Protein AF-T1G467-F1 (afdb_monomer_lite)

InterPro domains:
  IPR029230 Macin [PF14865] (1-56)
  IPR038456 Macin superfamily [G3DSA:3.30.30.100] (1-71)

Sequence (71 aa):
DWSRCSPATSGLTGKLWLPCNSYCKVCFKADSGKCVKSPSKNCPNLLKNNMQCVCKNKRTAKNTSIIACRA

Organism: Helobdella robusta (NCBI:txid6412)

Structure (mmCIF, N/CA/C/O backbone):
data_AF-T1G467-F1
#
_entry.id   AF-T1G467-F1
#
loop_
_atom_site.group_PDB
_atom_site.id
_atom_site.type_symbol
_atom_site.label_atom_id
_atom_site.label_alt_id
_atom_site.label_comp_id
_atom_site.label_asym_id
_atom_site.label_entity_id
_atom_site.label_seq_id
_atom_site.pdbx_PDB_ins_code
_atom_site.Cartn_x
_atom_site.Cartn_y
_atom_site.Cartn_z
_atom_site.occupancy
_atom_site.B_iso_or_equiv
_atom_site.auth_seq_id
_atom_site.auth_comp_id
_atom_site.auth_asym_id
_atom_site.auth_atom_id
_atom_site.pdbx_PDB_model_num
ATOM 1 N N . ASP A 1 1 ? 2.721 8.349 -7.795 1.00 44.09 1 ASP A N 1
ATOM 2 C CA . ASP A 1 1 ? 4.137 7.998 -7.954 1.00 44.09 1 ASP A CA 1
ATOM 3 C C . ASP A 1 1 ? 4.608 7.324 -6.673 1.00 44.09 1 ASP A C 1
ATOM 5 O O . ASP A 1 1 ? 4.184 7.800 -5.631 1.00 44.09 1 ASP A O 1
ATOM 9 N N . TRP A 1 2 ? 5.293 6.180 -6.769 1.00 50.97 2 TRP A N 1
ATOM 10 C CA . TRP A 1 2 ? 6.115 5.433 -5.792 1.00 50.97 2 TRP A CA 1
ATOM 11 C C . TRP A 1 2 ? 5.858 5.421 -4.263 1.00 50.97 2 TRP A C 1
ATOM 13 O O . TRP A 1 2 ? 6.411 4.574 -3.573 1.00 50.97 2 TRP A O 1
ATOM 23 N N . SER A 1 3 ? 5.044 6.262 -3.638 1.00 60.12 3 SER A N 1
ATOM 24 C CA . SER A 1 3 ? 5.294 6.543 -2.221 1.00 60.12 3 SER A CA 1
ATOM 25 C C . SER A 1 3 ? 4.982 5.408 -1.252 1.00 60.12 3 SER A C 1
ATOM 27 O O . SER A 1 3 ? 5.553 5.434 -0.182 1.00 60.12 3 SER A O 1
ATOM 29 N N . ARG A 1 4 ? 4.137 4.414 -1.572 1.00 64.06 4 ARG A N 1
ATOM 30 C CA . ARG A 1 4 ? 3.617 3.421 -0.591 1.00 64.06 4 ARG A CA 1
ATOM 31 C C . ARG A 1 4 ? 4.065 1.969 -0.829 1.00 64.06 4 ARG A C 1
ATOM 33 O O . ARG A 1 4 ? 3.595 1.062 -0.139 1.00 64.06 4 ARG A O 1
ATOM 40 N N . CYS A 1 5 ? 4.887 1.739 -1.854 1.00 69.81 5 CYS A N 1
ATOM 41 C CA . CYS A 1 5 ? 5.225 0.398 -2.347 1.00 69.81 5 CYS A CA 1
ATOM 42 C C . CYS A 1 5 ? 6.634 -0.076 -1.995 1.00 69.81 5 CYS A C 1
ATOM 44 O O . CYS A 1 5 ? 6.880 -1.279 -2.002 1.00 69.81 5 CYS A O 1
ATOM 46 N N . SER A 1 6 ? 7.530 0.842 -1.636 1.00 62.09 6 SER A N 1
ATOM 47 C CA . SER A 1 6 ? 8.869 0.514 -1.157 1.00 62.09 6 SER A CA 1
ATOM 48 C C . SER A 1 6 ? 9.027 1.025 0.275 1.00 62.09 6 SER A C 1
ATOM 50 O O . SER A 1 6 ? 8.814 2.209 0.503 1.00 62.09 6 SER A O 1
ATOM 52 N N . PRO A 1 7 ? 9.421 0.185 1.248 1.00 56.09 7 PRO A N 1
ATOM 53 C CA . PRO A 1 7 ? 9.639 0.624 2.629 1.00 56.09 7 PRO A CA 1
ATOM 54 C C . PRO A 1 7 ? 10.791 1.637 2.768 1.00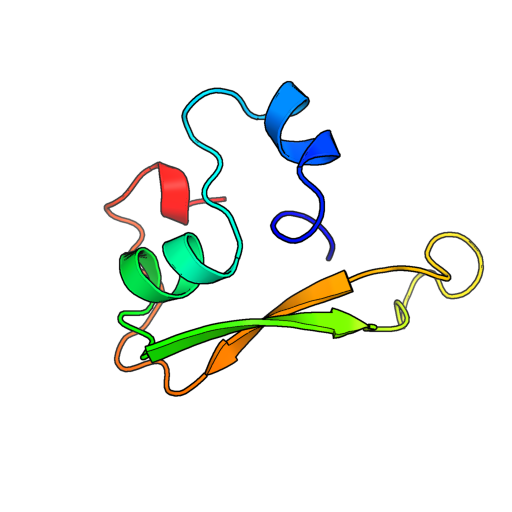 56.09 7 PRO A C 1
ATOM 56 O O . PRO A 1 7 ? 10.889 2.309 3.786 1.00 56.09 7 PRO A O 1
ATOM 59 N N . ALA A 1 8 ? 11.626 1.805 1.737 1.00 51.81 8 ALA A N 1
ATOM 60 C CA . ALA A 1 8 ? 12.698 2.798 1.704 1.00 51.81 8 ALA A CA 1
ATOM 61 C C . ALA A 1 8 ? 12.195 4.252 1.851 1.00 51.81 8 ALA A C 1
ATOM 63 O O . ALA A 1 8 ? 12.844 5.054 2.515 1.00 51.81 8 ALA A O 1
ATOM 64 N N . THR A 1 9 ? 11.010 4.596 1.327 1.00 51.47 9 THR A N 1
ATOM 65 C CA . THR A 1 9 ? 10.389 5.926 1.532 1.00 51.47 9 THR A CA 1
ATOM 66 C C . THR A 1 9 ? 9.731 6.080 2.908 1.00 51.47 9 THR A C 1
ATOM 68 O O . THR A 1 9 ? 9.478 7.199 3.359 1.00 51.47 9 THR A O 1
ATOM 71 N N . SER A 1 10 ? 9.512 4.968 3.616 1.00 49.50 10 SER A N 1
ATOM 72 C CA . SER A 1 10 ? 8.983 4.937 4.983 1.00 49.50 10 SER A CA 1
ATOM 73 C C . SER A 1 10 ? 9.969 5.555 5.985 1.00 49.50 10 SER A C 1
ATOM 75 O O . SER A 1 10 ? 9.563 6.286 6.887 1.00 49.50 10 SER A O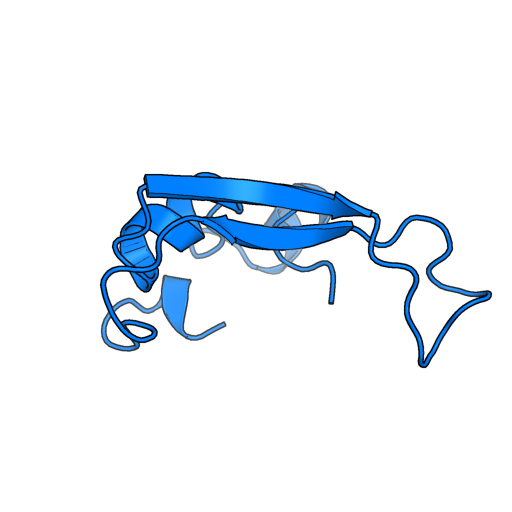 1
ATOM 77 N N . GLY A 1 11 ? 11.277 5.346 5.774 1.00 49.34 11 GLY A N 1
ATOM 78 C CA . GLY A 1 11 ? 12.341 5.891 6.627 1.00 49.34 11 GLY A CA 1
ATOM 79 C C . GLY A 1 11 ? 12.431 7.422 6.620 1.00 49.34 11 GLY A C 1
ATOM 80 O O . GLY A 1 11 ? 12.784 8.011 7.634 1.00 49.34 11 GLY A O 1
ATOM 81 N N . LEU A 1 12 ? 12.037 8.070 5.517 1.00 52.84 12 LEU A N 1
ATOM 82 C CA . LEU A 1 12 ? 12.017 9.534 5.385 1.00 52.84 12 LEU A CA 1
ATOM 83 C C . LEU A 1 12 ? 10.714 10.175 5.892 1.00 52.84 12 LEU A C 1
ATOM 85 O O . LEU A 1 12 ? 10.696 11.361 6.199 1.00 52.84 12 LEU A O 1
ATOM 89 N N . THR A 1 13 ? 9.622 9.406 5.979 1.00 54.75 13 THR A N 1
ATOM 90 C CA . THR A 1 13 ? 8.284 9.928 6.331 1.00 54.75 13 THR A CA 1
ATOM 91 C C . THR A 1 13 ? 7.905 9.654 7.800 1.00 54.75 13 THR A C 1
ATOM 93 O O . THR A 1 13 ? 6.961 10.244 8.326 1.00 54.75 13 THR A O 1
ATOM 96 N N . GLY A 1 14 ? 8.635 8.771 8.492 1.00 56.56 14 GLY A N 1
ATOM 97 C CA . GLY A 1 14 ? 8.421 8.447 9.906 1.00 56.56 14 GLY A CA 1
ATOM 98 C C . GLY A 1 14 ? 7.146 7.631 10.186 1.00 56.56 14 GLY A C 1
ATOM 99 O O . GLY A 1 14 ? 6.586 6.987 9.299 1.00 56.56 14 GLY A O 1
ATOM 100 N N . LYS A 1 15 ? 6.659 7.674 11.442 1.00 55.06 15 LYS A N 1
ATOM 101 C CA . LYS A 1 15 ? 5.513 6.905 12.010 1.00 55.06 15 LYS A CA 1
ATOM 102 C C . LYS A 1 15 ? 4.174 7.043 11.255 1.00 55.06 15 LYS A C 1
ATOM 104 O O . LYS A 1 15 ? 3.193 6.400 11.615 1.00 55.06 15 LYS A O 1
ATOM 109 N N . LEU A 1 16 ? 4.120 7.899 10.237 1.00 64.38 16 LEU A N 1
ATOM 110 C CA . LEU A 1 16 ? 2.933 8.255 9.467 1.00 64.38 16 LEU A CA 1
ATOM 111 C C . LEU A 1 16 ? 2.797 7.490 8.137 1.00 64.38 16 LEU A C 1
ATOM 113 O O . LEU A 1 16 ? 1.829 7.677 7.390 1.00 64.38 16 LEU A O 1
ATOM 117 N N . TRP A 1 17 ? 3.770 6.642 7.811 1.00 69.25 17 TRP A N 1
ATOM 118 C CA . TRP A 1 17 ? 3.801 5.915 6.553 1.00 69.25 17 TRP A CA 1
ATOM 119 C C . TRP A 1 17 ? 3.115 4.551 6.672 1.00 69.25 17 TRP A C 1
ATOM 121 O O . TRP A 1 17 ? 3.604 3.620 7.302 1.00 69.25 17 TRP A O 1
ATOM 131 N N . LEU A 1 18 ? 1.945 4.431 6.047 1.00 74.25 18 LEU A N 1
ATOM 132 C CA . LEU A 1 18 ? 1.240 3.163 5.885 1.00 74.25 18 LEU A CA 1
ATOM 133 C C . LEU A 1 18 ? 1.693 2.450 4.603 1.00 74.25 18 LEU A C 1
ATOM 135 O O . LEU A 1 18 ? 1.753 3.108 3.559 1.00 74.25 18 LEU A O 1
ATOM 139 N N . PRO A 1 19 ? 1.917 1.122 4.631 1.00 78.94 19 PRO A N 1
ATOM 140 C CA . PRO A 1 19 ? 2.133 0.346 3.415 1.00 78.94 19 PRO A CA 1
ATOM 141 C C . PRO A 1 19 ? 0.883 0.389 2.530 1.00 78.94 19 PRO A C 1
ATOM 143 O O . PRO A 1 19 ? -0.231 0.553 3.032 1.00 78.94 19 PRO A O 1
ATOM 146 N N . CYS A 1 20 ? 1.052 0.200 1.218 1.00 82.81 20 CYS A N 1
ATOM 147 C CA . CYS A 1 20 ? -0.024 0.312 0.224 1.00 82.81 20 CYS A CA 1
ATOM 148 C C . CYS A 1 20 ? -1.339 -0.372 0.638 1.00 82.81 20 CYS A C 1
ATOM 150 O O . CYS A 1 20 ? -2.405 0.238 0.575 1.00 82.81 20 CYS A O 1
ATOM 152 N N . ASN A 1 21 ? -1.272 -1.617 1.118 1.00 83.88 21 ASN A N 1
ATOM 153 C CA . ASN A 1 21 ? -2.462 -2.359 1.529 1.00 83.88 21 ASN A CA 1
ATOM 154 C C . ASN A 1 21 ? -3.183 -1.697 2.716 1.00 83.88 21 ASN A C 1
ATOM 156 O O . ASN A 1 21 ? -4.389 -1.466 2.653 1.00 83.88 21 ASN A O 1
ATOM 160 N N . SER A 1 22 ? -2.444 -1.335 3.769 1.00 85.56 22 SER A N 1
ATOM 161 C CA . SER A 1 22 ? -3.009 -0.667 4.947 1.00 85.56 22 SER A CA 1
ATOM 162 C C . SER A 1 22 ? -3.532 0.725 4.610 1.00 85.56 22 SER A C 1
ATOM 164 O O . SER A 1 22 ? -4.621 1.084 5.041 1.00 85.56 22 SER A O 1
ATOM 166 N N . TYR A 1 23 ? -2.814 1.485 3.781 1.00 85.31 23 TYR A N 1
ATOM 167 C CA . TYR A 1 23 ? -3.267 2.783 3.284 1.00 85.31 23 TYR A CA 1
ATOM 168 C C . TYR A 1 23 ? -4.598 2.660 2.535 1.00 85.31 23 TYR A C 1
ATOM 170 O O . TYR A 1 23 ? -5.545 3.383 2.819 1.00 85.31 23 TYR A O 1
ATOM 178 N N . CYS A 1 24 ? -4.721 1.697 1.624 1.00 87.44 24 CYS A N 1
ATOM 179 C CA . CYS A 1 24 ? -5.959 1.473 0.887 1.00 87.44 24 CYS A CA 1
ATOM 180 C C . CYS A 1 24 ? -7.133 1.089 1.803 1.00 87.44 24 CYS A C 1
ATOM 182 O O . CYS A 1 24 ? -8.231 1.630 1.651 1.00 87.44 24 CYS A O 1
ATOM 184 N N . LYS A 1 25 ? -6.904 0.212 2.786 1.00 88.38 25 LYS A N 1
ATOM 185 C CA . LYS A 1 25 ? -7.931 -0.197 3.756 1.00 88.38 25 LYS A CA 1
ATOM 186 C C . LYS A 1 25 ? -8.374 0.956 4.657 1.00 88.38 25 LYS A C 1
ATOM 188 O O . LYS A 1 25 ? -9.566 1.180 4.826 1.00 88.38 25 LYS A O 1
ATOM 193 N N . VAL A 1 26 ? -7.421 1.708 5.200 1.00 87.69 26 VAL A N 1
ATOM 194 C CA . VAL A 1 26 ? -7.684 2.779 6.172 1.00 87.69 26 VAL A CA 1
ATOM 195 C C . VAL A 1 26 ? -8.225 4.038 5.489 1.00 87.69 26 VAL A C 1
ATOM 197 O O . VAL A 1 26 ? -9.210 4.618 5.940 1.00 87.69 26 VAL A O 1
ATOM 200 N N . CYS A 1 27 ? -7.617 4.449 4.377 1.00 86.69 27 CYS A N 1
ATOM 201 C CA . CYS A 1 27 ? -7.911 5.726 3.731 1.00 86.69 27 CYS A CA 1
ATOM 202 C C . CYS A 1 27 ? -9.053 5.652 2.715 1.00 86.69 27 CYS A C 1
ATOM 204 O O . CYS A 1 27 ? -9.719 6.656 2.499 1.00 86.69 27 CYS A O 1
ATOM 206 N N . PHE A 1 28 ? -9.286 4.503 2.075 1.00 88.19 28 PHE A N 1
ATOM 207 C CA . PHE A 1 28 ? -10.290 4.363 1.006 1.00 88.19 28 PHE A CA 1
ATOM 208 C C . PHE A 1 28 ? -11.368 3.317 1.317 1.00 88.19 28 PHE A C 1
ATOM 210 O O . PHE A 1 28 ? -12.171 2.987 0.437 1.00 88.19 28 PHE A O 1
ATOM 217 N N . LYS A 1 29 ? -11.347 2.734 2.530 1.00 89.81 29 LYS A N 1
ATOM 218 C CA . LYS A 1 29 ? -12.139 1.545 2.892 1.00 89.81 29 LYS A CA 1
ATOM 219 C C . LYS A 1 29 ? -12.095 0.473 1.797 1.00 89.81 29 LYS A C 1
ATOM 221 O O . LYS A 1 29 ? -13.101 -0.153 1.476 1.00 89.81 29 LYS A O 1
ATOM 226 N N . ALA A 1 30 ? -10.932 0.329 1.166 1.00 89.94 30 ALA A N 1
ATOM 227 C CA . ALA A 1 30 ? -10.721 -0.621 0.091 1.00 89.94 30 ALA A CA 1
ATOM 228 C C . ALA A 1 30 ? -10.530 -2.028 0.657 1.00 89.94 30 ALA A C 1
ATOM 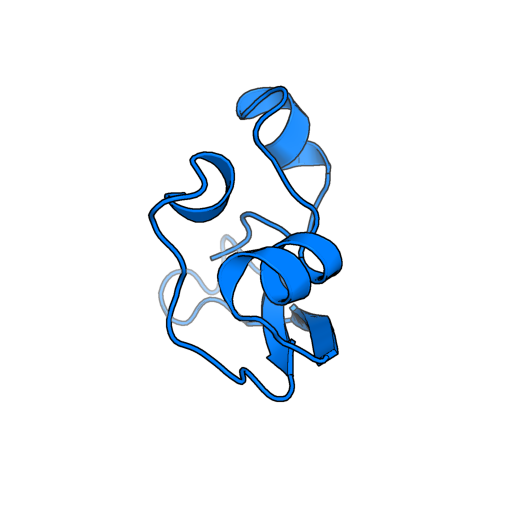230 O O . ALA A 1 30 ? -10.105 -2.192 1.799 1.00 89.94 30 ALA A O 1
ATOM 231 N N . ASP A 1 31 ? -10.786 -3.041 -0.161 1.00 88.81 31 ASP A N 1
ATOM 232 C CA . ASP A 1 31 ? -10.621 -4.436 0.257 1.00 88.81 31 ASP A CA 1
ATOM 233 C C . ASP A 1 31 ? -9.134 -4.810 0.367 1.00 88.81 31 ASP A C 1
ATOM 235 O O . ASP A 1 31 ? -8.679 -5.457 1.311 1.00 88.81 31 ASP A O 1
ATOM 239 N N . SER A 1 32 ? -8.335 -4.311 -0.581 1.00 85.06 32 SER A N 1
ATOM 240 C CA . SER A 1 32 ? -6.887 -4.479 -0.581 1.00 85.06 32 SER A CA 1
ATOM 241 C C . SER A 1 32 ? -6.189 -3.418 -1.435 1.00 85.06 32 SER A C 1
ATOM 243 O O . SER A 1 32 ? -6.781 -2.832 -2.343 1.00 85.06 32 SER A O 1
ATOM 245 N N . GLY A 1 33 ? -4.913 -3.170 -1.152 1.00 86.06 33 GLY A N 1
ATOM 246 C CA . GLY A 1 33 ? -4.011 -2.380 -1.986 1.00 86.06 33 GLY A CA 1
ATOM 247 C C . GLY A 1 33 ? -2.905 -3.250 -2.566 1.00 86.06 33 GLY A C 1
ATOM 248 O O . GLY A 1 33 ? -2.253 -3.986 -1.826 1.00 86.06 33 GLY A O 1
ATOM 249 N N . LYS A 1 34 ? -2.671 -3.149 -3.878 1.00 85.31 34 LYS A N 1
ATOM 250 C CA . LYS A 1 34 ? -1.578 -3.850 -4.559 1.00 85.31 34 LYS A CA 1
ATOM 251 C C . LYS A 1 34 ? -0.628 -2.861 -5.216 1.00 85.31 34 LYS A C 1
ATOM 253 O O . LYS A 1 34 ? -1.049 -1.904 -5.859 1.00 85.31 34 LYS A O 1
ATOM 258 N N . CYS A 1 35 ? 0.660 -3.139 -5.078 1.00 81.12 35 CYS A N 1
ATOM 259 C CA . CYS A 1 35 ? 1.708 -2.449 -5.80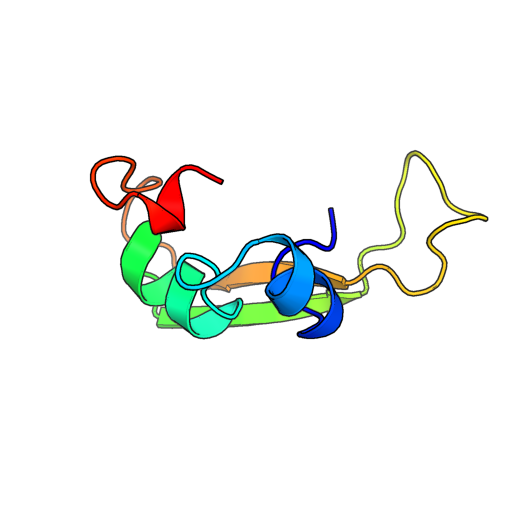7 1.00 81.12 35 CYS A CA 1
ATOM 260 C C . CYS A 1 35 ? 1.826 -3.036 -7.206 1.00 81.12 35 CYS A C 1
ATOM 262 O O . CYS A 1 35 ? 2.083 -4.230 -7.367 1.00 81.12 35 CYS A O 1
ATOM 264 N N . VAL A 1 36 ? 1.607 -2.199 -8.212 1.00 79.31 36 VAL A N 1
ATOM 265 C CA . VAL A 1 36 ? 1.732 -2.575 -9.620 1.00 79.31 36 VAL A CA 1
ATOM 266 C C . VAL A 1 36 ? 2.854 -1.773 -10.251 1.00 79.31 36 VAL A C 1
ATOM 268 O O . VAL A 1 36 ? 3.055 -0.609 -9.906 1.00 79.31 36 VAL A O 1
ATOM 271 N N . LYS A 1 37 ? 3.593 -2.394 -11.172 1.00 73.62 37 LYS A N 1
ATOM 272 C CA . LYS A 1 37 ? 4.573 -1.673 -11.985 1.00 73.62 37 LYS A CA 1
ATOM 273 C C . LYS A 1 37 ? 3.813 -0.659 -12.832 1.00 73.62 37 LYS A C 1
ATOM 275 O O . LYS A 1 37 ? 2.950 -1.041 -13.618 1.00 73.62 37 LYS A O 1
ATOM 280 N N . SER A 1 38 ? 4.103 0.615 -12.621 1.00 65.94 38 SER A N 1
ATOM 281 C CA . SER A 1 38 ? 3.505 1.711 -13.371 1.00 65.94 38 SER A CA 1
ATOM 282 C C . SER A 1 38 ? 4.657 2.470 -14.010 1.00 65.94 38 SER A C 1
ATOM 284 O O . SER A 1 38 ? 5.323 3.233 -13.309 1.00 65.94 38 SER A O 1
ATOM 286 N N . PRO A 1 39 ? 4.975 2.211 -15.291 1.00 61.97 39 PRO A N 1
ATOM 287 C CA . PRO A 1 39 ? 6.020 2.962 -15.967 1.00 61.97 39 PRO A CA 1
ATOM 288 C C . PRO A 1 39 ? 5.634 4.443 -15.931 1.00 61.97 39 PRO A C 1
ATOM 290 O O . PRO A 1 39 ? 4.550 4.822 -16.381 1.00 61.97 39 PRO A O 1
ATOM 293 N N . SER A 1 40 ? 6.488 5.280 -15.339 1.00 58.09 40 SER A N 1
ATOM 294 C CA . SER A 1 40 ? 6.216 6.712 -15.240 1.00 58.09 40 SER A CA 1
ATOM 295 C C . SER A 1 40 ? 6.083 7.301 -16.639 1.00 58.09 40 SER A C 1
ATOM 297 O O . SER A 1 40 ? 7.077 7.403 -17.352 1.00 58.09 40 SER A O 1
ATOM 299 N N . LYS A 1 41 ? 4.874 7.743 -17.011 1.00 58.75 41 LYS A N 1
ATOM 300 C CA . LYS A 1 41 ? 4.630 8.421 -18.298 1.00 58.75 41 LYS A CA 1
ATOM 301 C C . LYS A 1 41 ? 5.474 9.692 -18.464 1.00 58.75 41 LYS A C 1
ATOM 303 O O . LYS A 1 41 ? 5.865 10.003 -19.577 1.00 58.75 41 LYS A O 1
ATOM 308 N N . ASN A 1 42 ? 5.796 10.374 -17.360 1.00 56.97 42 ASN A N 1
ATOM 309 C CA . ASN A 1 42 ? 6.591 11.608 -17.370 1.00 56.97 42 ASN A CA 1
ATOM 310 C C . ASN A 1 42 ? 8.105 11.393 -17.213 1.00 56.97 42 ASN A C 1
ATOM 312 O O . ASN A 1 42 ? 8.873 12.259 -17.607 1.00 56.97 42 ASN A O 1
ATOM 316 N N . CYS A 1 43 ? 8.548 10.260 -16.655 1.00 54.75 43 CYS A N 1
ATOM 317 C CA . CYS A 1 43 ? 9.968 9.999 -16.370 1.00 54.75 43 CYS A CA 1
ATOM 318 C C . CYS A 1 43 ? 10.359 8.553 -16.728 1.00 54.75 43 CYS A C 1
ATOM 320 O O . CYS A 1 43 ? 10.775 7.791 -15.849 1.00 54.75 43 CYS A O 1
ATOM 322 N N . PRO A 1 44 ? 10.223 8.142 -18.000 1.00 56.44 44 PRO A N 1
ATOM 323 C CA . PRO A 1 44 ? 10.390 6.746 -18.408 1.00 56.44 44 PRO A CA 1
ATOM 324 C C . PRO A 1 44 ? 11.806 6.194 -18.169 1.00 56.44 44 PRO A C 1
ATOM 326 O O . PRO A 1 44 ? 11.960 5.000 -17.916 1.00 56.44 44 PRO A O 1
ATOM 329 N N . ASN A 1 45 ? 12.838 7.048 -18.189 1.00 56.84 45 ASN A N 1
ATOM 330 C CA . ASN A 1 45 ? 14.237 6.623 -18.044 1.00 56.84 45 ASN A CA 1
ATOM 331 C C . ASN A 1 45 ? 14.771 6.640 -16.603 1.00 56.84 45 ASN A C 1
ATOM 333 O O . ASN A 1 45 ? 15.679 5.878 -16.288 1.00 56.84 45 ASN A O 1
ATOM 337 N N . LEU A 1 46 ? 14.206 7.478 -15.729 1.00 55.41 46 LEU A N 1
ATOM 338 C CA . LEU A 1 46 ? 14.646 7.625 -14.332 1.00 55.41 46 LEU A CA 1
ATOM 339 C C . LEU A 1 46 ? 13.927 6.654 -13.388 1.00 55.41 46 LEU A C 1
ATOM 341 O O . LEU A 1 46 ? 14.468 6.249 -12.366 1.00 55.41 46 LEU A O 1
ATOM 345 N N . LEU A 1 47 ? 12.705 6.258 -13.743 1.00 56.69 47 LEU A N 1
ATOM 346 C CA . LEU A 1 47 ? 11.786 5.508 -12.889 1.00 56.69 47 LEU A CA 1
ATOM 347 C C . LEU A 1 47 ? 11.376 4.181 -13.553 1.00 56.69 47 LEU A C 1
ATOM 349 O O . LEU A 1 47 ? 10.212 3.780 -13.521 1.00 56.69 47 LEU A O 1
ATOM 353 N N . LY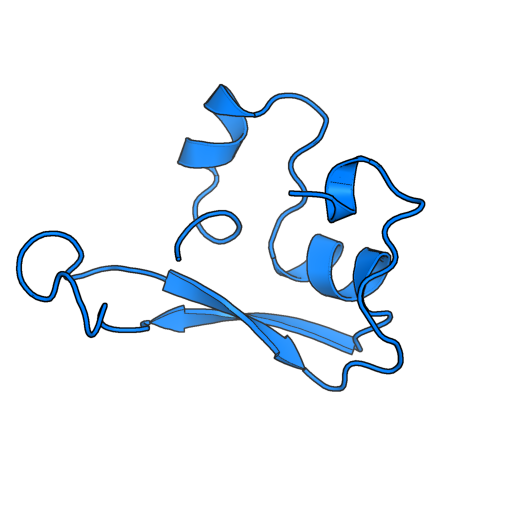S A 1 48 ? 12.351 3.471 -14.149 1.00 55.03 48 LYS A N 1
ATOM 354 C CA . LYS A 1 48 ? 12.144 2.179 -14.842 1.00 55.03 48 LYS A CA 1
ATOM 355 C C . LYS A 1 48 ? 11.479 1.104 -13.974 1.00 55.03 48 LYS A C 1
ATOM 357 O O . LYS A 1 48 ? 10.835 0.207 -14.508 1.00 55.03 48 LYS A O 1
ATOM 362 N N . ASN A 1 49 ? 11.607 1.199 -12.651 1.00 62.00 49 ASN A N 1
ATOM 363 C CA . ASN A 1 49 ? 11.023 0.253 -11.700 1.00 62.00 49 ASN A CA 1
ATOM 364 C C . ASN A 1 49 ? 9.981 0.908 -10.775 1.00 62.00 49 ASN A C 1
ATOM 366 O O . ASN A 1 49 ? 9.797 0.474 -9.639 1.00 62.00 49 ASN A O 1
ATOM 370 N N . ASN A 1 50 ? 9.307 1.965 -11.242 1.00 68.06 50 ASN A N 1
ATOM 371 C CA . ASN A 1 50 ? 8.283 2.633 -10.447 1.00 68.06 50 ASN A CA 1
ATOM 372 C C . ASN A 1 50 ? 7.108 1.696 -10.155 1.00 68.06 50 ASN A C 1
ATOM 374 O O . ASN A 1 50 ? 6.551 1.030 -11.036 1.00 68.06 50 ASN A O 1
ATOM 378 N N . MET A 1 51 ? 6.728 1.660 -8.883 1.00 74.50 51 MET A N 1
ATOM 379 C CA . MET A 1 51 ? 5.601 0.888 -8.393 1.00 74.50 51 MET A CA 1
ATOM 380 C C . MET A 1 51 ? 4.546 1.837 -7.857 1.00 74.50 51 MET A C 1
ATOM 382 O O . MET A 1 51 ? 4.784 2.606 -6.928 1.00 74.50 51 MET A O 1
ATOM 386 N N . GLN A 1 52 ? 3.346 1.745 -8.404 1.00 77.62 52 GLN A N 1
ATOM 387 C CA . GLN A 1 52 ? 2.223 2.549 -7.968 1.00 77.62 52 GLN A CA 1
ATOM 388 C C . GLN A 1 52 ? 1.287 1.703 -7.111 1.00 77.62 52 GLN A C 1
ATOM 390 O O . GLN A 1 52 ? 0.960 0.562 -7.442 1.00 77.62 52 GLN A O 1
ATOM 395 N N . CYS A 1 53 ? 0.862 2.270 -5.986 1.00 78.94 53 CYS A N 1
ATOM 396 C CA . CYS A 1 53 ? -0.133 1.643 -5.135 1.00 78.94 53 CYS A CA 1
ATOM 397 C C . CYS A 1 53 ? -1.521 1.802 -5.759 1.00 78.94 53 CYS A C 1
ATOM 399 O O . CYS A 1 53 ? -1.972 2.923 -6.004 1.00 78.94 53 CYS A O 1
ATOM 401 N N . VAL A 1 54 ? -2.202 0.685 -5.996 1.00 83.94 54 VAL A N 1
ATOM 402 C CA . VAL A 1 54 ? -3.562 0.644 -6.534 1.00 83.94 54 VAL A CA 1
ATOM 403 C C . VAL A 1 54 ? -4.479 -0.016 -5.512 1.00 83.94 54 VAL A C 1
ATOM 405 O O . VAL A 1 54 ? -4.317 -1.188 -5.176 1.00 83.94 54 VAL A O 1
ATOM 408 N N . CYS A 1 55 ? -5.461 0.743 -5.028 1.00 86.75 55 CYS A N 1
ATOM 409 C CA . CYS A 1 55 ? -6.500 0.235 -4.137 1.00 86.75 55 CYS A CA 1
ATOM 410 C C . CYS A 1 55 ? -7.620 -0.429 -4.942 1.00 86.75 55 CYS A C 1
ATOM 412 O O . CYS A 1 55 ? -8.221 0.221 -5.802 1.00 86.75 55 CYS A O 1
ATOM 414 N N . LYS A 1 56 ? -7.917 -1.694 -4.638 1.00 88.38 56 LYS A N 1
ATOM 415 C CA . LYS A 1 56 ? -9.019 -2.465 -5.222 1.00 88.38 56 LYS A CA 1
ATOM 416 C C . LYS A 1 56 ? -10.303 -2.261 -4.426 1.00 88.38 56 LYS A C 1
ATOM 418 O O . LYS A 1 56 ? -10.276 -2.323 -3.200 1.00 88.38 56 LYS A O 1
ATOM 423 N N . ASN A 1 57 ? -11.420 -2.081 -5.129 1.00 89.38 57 ASN A N 1
ATOM 424 C CA . ASN A 1 57 ? -12.755 -1.932 -4.539 1.00 89.38 57 ASN A CA 1
ATOM 425 C C . ASN A 1 57 ? -12.801 -0.827 -3.475 1.00 89.38 57 ASN A C 1
ATOM 427 O O . ASN A 1 57 ? -13.155 -1.072 -2.324 1.00 89.38 57 ASN A O 1
ATOM 431 N N . LYS A 1 58 ? -12.387 0.391 -3.848 1.00 89.31 58 LYS A N 1
ATOM 432 C CA . LYS A 1 58 ? -12.485 1.559 -2.963 1.00 89.31 58 LYS A CA 1
ATOM 433 C C . LYS A 1 58 ? -13.960 1.797 -2.648 1.00 89.31 58 LYS A C 1
ATOM 435 O O . LYS A 1 58 ? -14.732 2.075 -3.560 1.00 89.31 58 LYS A O 1
ATOM 440 N N . ARG A 1 59 ? -14.341 1.672 -1.378 1.00 88.69 59 ARG A N 1
ATOM 441 C CA . ARG A 1 59 ? -15.728 1.882 -0.938 1.00 88.69 59 ARG A CA 1
ATOM 442 C C . ARG A 1 59 ? -16.006 3.348 -0.625 1.00 88.69 59 ARG A C 1
ATOM 444 O O . ARG A 1 59 ? -17.159 3.758 -0.614 1.00 88.69 59 ARG A O 1
ATOM 451 N N . THR A 1 60 ? -14.960 4.136 -0.370 1.00 88.62 60 THR A N 1
ATOM 452 C CA . THR A 1 60 ? -15.074 5.566 -0.068 1.00 88.62 60 THR A CA 1
ATOM 453 C C . THR A 1 60 ? -13.997 6.388 -0.773 1.00 88.62 60 THR A C 1
ATOM 455 O O . THR A 1 60 ? -12.954 5.875 -1.191 1.00 88.62 60 THR A O 1
ATOM 458 N N . ALA A 1 61 ? -14.233 7.700 -0.856 1.00 86.06 61 ALA A N 1
ATOM 459 C CA . ALA A 1 61 ? -13.194 8.673 -1.174 1.00 86.06 61 ALA A CA 1
ATOM 460 C C . ALA A 1 61 ? -12.092 8.694 -0.092 1.00 86.06 61 ALA A C 1
ATOM 462 O O . ALA A 1 61 ? -12.252 8.115 0.988 1.00 86.06 61 ALA A O 1
ATOM 463 N N . LYS A 1 62 ? -10.965 9.357 -0.397 1.00 83.88 62 LYS A N 1
ATOM 464 C CA . LYS A 1 62 ? -9.801 9.467 0.497 1.00 83.88 62 LYS A CA 1
ATOM 465 C C . LYS A 1 62 ? -10.207 10.122 1.820 1.00 83.88 62 LYS A C 1
ATOM 467 O O . LYS A 1 62 ? -10.556 11.298 1.841 1.00 83.88 62 LYS A O 1
ATOM 472 N N . ASN A 1 63 ? -10.103 9.387 2.920 1.00 85.00 63 ASN A N 1
ATOM 473 C CA . ASN A 1 63 ? -10.349 9.900 4.260 1.00 85.00 63 ASN A CA 1
ATOM 474 C C . ASN A 1 63 ? -9.175 10.781 4.709 1.00 85.00 63 ASN A C 1
ATOM 476 O O . ASN A 1 63 ? -8.143 10.282 5.149 1.00 85.00 63 ASN A O 1
ATOM 480 N N . THR A 1 64 ? -9.326 12.097 4.593 1.00 83.06 64 THR A N 1
ATOM 481 C CA . THR A 1 64 ? -8.304 13.085 4.975 1.00 83.06 64 THR A CA 1
ATOM 482 C C . THR A 1 64 ? -8.284 13.395 6.472 1.00 83.06 64 THR A C 1
ATOM 484 O O . THR A 1 64 ? -7.372 14.088 6.930 1.00 83.06 64 THR A O 1
ATOM 487 N N . SER A 1 65 ? -9.226 12.866 7.259 1.00 84.00 65 SER A N 1
ATOM 488 C CA . SER A 1 65 ? -9.217 13.012 8.721 1.00 84.00 65 SER A CA 1
ATOM 489 C C . SER A 1 65 ? -8.057 12.251 9.364 1.00 84.00 65 SER A C 1
ATOM 491 O O . SER A 1 65 ? -7.570 12.638 10.421 1.00 84.00 65 SER A O 1
ATOM 493 N N . ILE A 1 66 ? -7.558 11.203 8.704 1.00 81.25 66 ILE A N 1
ATOM 494 C CA . ILE A 1 66 ? -6.404 10.430 9.163 1.00 81.25 66 ILE A CA 1
ATOM 495 C C . ILE A 1 66 ? -5.131 11.072 8.610 1.00 81.25 66 ILE A C 1
ATOM 497 O O . ILE A 1 66 ? -4.949 11.164 7.396 1.00 81.25 66 ILE A O 1
ATOM 501 N N . ILE A 1 67 ? -4.218 11.482 9.494 1.00 79.31 67 ILE A N 1
ATOM 502 C CA . ILE A 1 67 ? -2.990 12.202 9.112 1.00 79.31 67 ILE A CA 1
ATOM 503 C C . ILE A 1 67 ? -2.154 11.366 8.122 1.00 79.31 67 ILE A C 1
ATOM 505 O O . ILE A 1 67 ? -1.708 11.873 7.096 1.00 79.31 67 ILE A O 1
ATOM 509 N N . ALA A 1 68 ? -2.061 10.051 8.346 1.00 75.56 68 ALA A N 1
ATOM 510 C CA . ALA A 1 68 ? -1.383 9.109 7.452 1.00 75.56 68 ALA A CA 1
ATOM 511 C C . ALA A 1 68 ? -2.001 9.003 6.044 1.00 75.56 68 ALA A C 1
ATOM 513 O O . ALA A 1 68 ? -1.341 8.513 5.130 1.00 75.56 68 ALA A O 1
ATOM 514 N N . CYS A 1 69 ? -3.241 9.459 5.852 1.00 78.31 69 CYS A N 1
ATOM 515 C CA . CYS A 1 69 ? -3.962 9.452 4.579 1.00 78.31 69 CYS A CA 1
ATOM 516 C C . CYS A 1 69 ? -3.859 10.775 3.805 1.00 78.31 69 CYS A C 1
ATOM 518 O O . CYS A 1 69 ? -4.301 10.858 2.655 1.00 78.31 69 CYS A O 1
ATOM 520 N N . ARG A 1 70 ? -3.306 11.822 4.432 1.00 74.44 70 ARG A N 1
ATOM 521 C CA . ARG A 1 70 ? -3.169 13.150 3.819 1.00 74.44 70 ARG A CA 1
ATOM 522 C C . ARG A 1 70 ? -2.086 13.176 2.747 1.00 74.44 70 ARG A C 1
ATOM 524 O O . ARG A 1 70 ? -2.324 13.793 1.710 1.00 74.44 70 ARG A O 1
ATOM 531 N N . ALA A 1 71 ? -0.994 12.447 2.981 1.00 62.62 71 ALA A N 1
ATOM 532 C CA . ALA A 1 71 ? 0.090 12.227 2.026 1.00 62.62 71 ALA A CA 1
ATOM 533 C C . ALA A 1 71 ? -0.346 11.404 0.807 1.00 62.62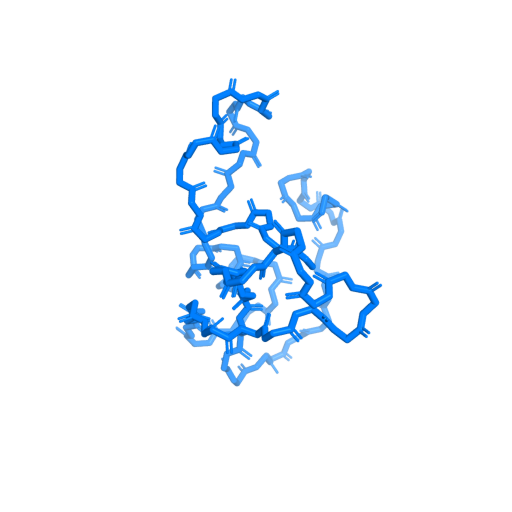 71 ALA A C 1
ATOM 535 O O . ALA A 1 71 ? -1.112 10.417 0.980 1.00 62.62 71 ALA A O 1
#

Secondary structure (DSSP, 8-state):
--TTT-GGGHHHHGGG---HHHHHHHHH--SEEEEEE---SS-TTT-TT-EEEEEES--SS--TTSHHHH-

pLDDT: mean 72.35, std 13.91, range [44.09, 89.94]

Radius of gyration: 12.39 Å; chains: 1; bounding box: 30×18×30 Å

Foldseek 3Di:
DAQQDDCVNVVVVDPLHHHLQRLLCPFQVAPGKDWDQDQPPVCNPPCVRGTDIDGHHRPHHGDVVRVSSVD